Protein AF-A0A7W8XM10-F1 (afdb_monomer)

Mean predicted aligned error: 3.76 Å

Structure (mmCIF, N/CA/C/O backbone):
data_AF-A0A7W8XM10-F1
#
_entry.id   AF-A0A7W8XM10-F1
#
loop_
_atom_site.group_PDB
_atom_site.id
_atom_site.type_symbol
_atom_site.label_atom_id
_atom_site.label_alt_id
_atom_site.label_comp_id
_atom_site.label_asym_id
_atom_site.label_entity_id
_atom_site.label_seq_id
_atom_site.pdbx_PDB_ins_code
_atom_site.Cartn_x
_atom_site.Cartn_y
_atom_site.Cartn_z
_atom_site.occupancy
_atom_site.B_iso_or_equiv
_atom_site.auth_seq_id
_atom_site.auth_comp_id
_atom_site.auth_asym_id
_atom_site.auth_atom_id
_atom_site.pdbx_PDB_model_num
ATOM 1 N N . MET A 1 1 ? -11.720 -1.655 -0.450 1.00 86.19 1 MET A N 1
ATOM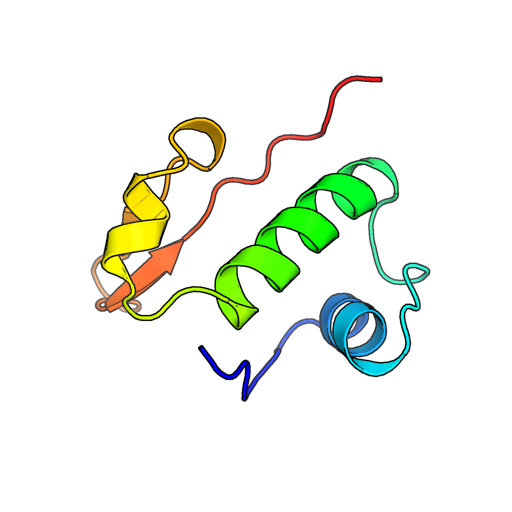 2 C CA . MET A 1 1 ? -12.171 -0.304 -0.867 1.00 86.19 1 MET A CA 1
ATOM 3 C C . MET A 1 1 ? -11.776 -0.014 -2.314 1.00 86.19 1 MET A C 1
ATOM 5 O O . MET A 1 1 ? -10.808 -0.565 -2.814 1.00 86.19 1 MET A O 1
ATOM 9 N N . LYS A 1 2 ? -12.464 0.894 -3.025 1.00 88.50 2 LYS A N 1
ATOM 10 C CA . LYS A 1 2 ? -12.069 1.247 -4.406 1.00 88.50 2 LYS A CA 1
ATOM 11 C C . LYS A 1 2 ? -10.980 2.324 -4.428 1.00 88.50 2 LYS A C 1
ATOM 13 O O . LYS A 1 2 ? -11.237 3.460 -4.030 1.00 88.50 2 LYS A O 1
ATOM 18 N N . ILE A 1 3 ? -9.807 2.008 -4.982 1.00 93.25 3 ILE A N 1
ATOM 19 C CA . ILE A 1 3 ? -8.777 3.011 -5.296 1.00 93.25 3 ILE A CA 1
ATOM 20 C C . ILE A 1 3 ? -9.285 3.874 -6.458 1.00 93.25 3 ILE A C 1
ATOM 22 O O . ILE A 1 3 ? -9.496 3.382 -7.563 1.00 93.25 3 ILE A O 1
ATOM 26 N N . ARG A 1 4 ? -9.516 5.166 -6.202 1.00 93.12 4 ARG A N 1
ATOM 27 C CA . ARG A 1 4 ? -10.044 6.107 -7.210 1.00 93.12 4 ARG A CA 1
ATOM 28 C C . ARG A 1 4 ? -8.937 6.946 -7.844 1.00 93.12 4 ARG A C 1
ATOM 30 O O . ARG A 1 4 ? -8.839 7.042 -9.062 1.00 93.12 4 ARG A O 1
ATOM 37 N N . ASN A 1 5 ? -8.066 7.515 -7.013 1.00 94.56 5 ASN A N 1
ATOM 38 C CA . ASN A 1 5 ? -7.031 8.451 -7.439 1.00 94.56 5 ASN A CA 1
ATOM 39 C C . ASN A 1 5 ? -5.652 8.004 -6.946 1.00 94.56 5 ASN A C 1
ATOM 41 O O . ASN A 1 5 ? -5.484 7.661 -5.781 1.00 94.56 5 ASN A O 1
ATOM 45 N N . VAL A 1 6 ? -4.666 8.041 -7.839 1.00 96.25 6 VAL A N 1
ATOM 46 C CA . VAL A 1 6 ? -3.260 7.721 -7.588 1.00 96.25 6 VAL A CA 1
ATOM 47 C C . VAL A 1 6 ? -2.427 8.826 -8.224 1.00 96.25 6 VAL A C 1
ATOM 49 O O . VAL A 1 6 ? -2.433 8.994 -9.443 1.00 96.25 6 VAL A O 1
ATOM 52 N N . ILE A 1 7 ? -1.747 9.602 -7.380 1.00 96.44 7 ILE A N 1
ATOM 53 C CA . ILE A 1 7 ? -0.952 10.773 -7.787 1.00 96.44 7 ILE A CA 1
ATOM 54 C C . ILE A 1 7 ? 0.401 10.338 -8.376 1.00 96.44 7 ILE A C 1
ATOM 56 O O . ILE A 1 7 ? 0.919 10.958 -9.302 1.00 96.44 7 ILE A O 1
ATOM 60 N N . HIS A 1 8 ? 0.983 9.250 -7.860 1.00 96.44 8 HIS A N 1
ATOM 61 C CA . HIS A 1 8 ? 2.282 8.752 -8.306 1.00 96.44 8 HIS A CA 1
ATOM 62 C C . HIS A 1 8 ? 2.157 7.950 -9.614 1.00 96.44 8 HIS A C 1
ATOM 64 O O . HIS A 1 8 ? 1.557 6.876 -9.625 1.00 96.44 8 HIS A O 1
ATOM 70 N N . LYS A 1 9 ? 2.773 8.427 -10.705 1.00 97.25 9 LYS A N 1
ATOM 71 C CA . LYS A 1 9 ? 2.661 7.817 -12.049 1.00 97.25 9 LYS A CA 1
ATOM 72 C C . LYS A 1 9 ? 3.105 6.350 -12.099 1.00 97.25 9 LYS A C 1
ATOM 74 O O . LYS A 1 9 ? 2.410 5.531 -12.687 1.00 97.25 9 LYS A O 1
ATOM 79 N N . GLY A 1 10 ? 4.216 6.002 -11.447 1.00 97.19 10 GLY A N 1
ATOM 80 C CA . GLY A 1 10 ? 4.682 4.609 -11.394 1.00 97.19 10 GLY A CA 1
ATOM 81 C C . GLY A 1 10 ? 3.759 3.696 -10.583 1.00 97.19 10 GLY A C 1
ATOM 82 O O . GLY A 1 10 ? 3.636 2.520 -10.887 1.00 97.19 10 GLY A O 1
ATOM 83 N N . LEU A 1 11 ? 3.054 4.242 -9.584 1.00 97.12 11 LEU A N 1
ATOM 84 C CA . LEU A 1 11 ? 2.105 3.464 -8.784 1.00 97.12 11 LEU A CA 1
ATOM 85 C C . LEU A 1 11 ? 0.790 3.273 -9.542 1.00 97.12 11 LEU A C 1
ATOM 87 O O . LEU A 1 11 ? 0.185 2.216 -9.446 1.00 97.12 11 LEU A O 1
ATOM 91 N N . ARG A 1 12 ? 0.378 4.286 -10.315 1.00 97.69 12 ARG A N 1
ATOM 92 C CA . ARG A 1 12 ? -0.758 4.205 -11.234 1.00 97.69 12 ARG A CA 1
ATOM 93 C C . ARG A 1 12 ? -0.558 3.071 -12.241 1.00 97.69 12 ARG A C 1
ATOM 95 O O . ARG A 1 12 ? -1.387 2.176 -12.278 1.00 97.69 12 ARG A O 1
ATOM 102 N N . ARG A 1 13 ? 0.572 3.060 -12.963 1.00 97.75 13 ARG A N 1
ATOM 103 C CA . ARG A 1 13 ? 0.911 1.971 -13.900 1.00 97.75 13 ARG A CA 1
ATOM 104 C C . ARG A 1 13 ? 0.955 0.609 -13.220 1.00 97.75 13 ARG A C 1
ATOM 106 O O . ARG A 1 13 ? 0.413 -0.350 -13.744 1.00 97.75 13 ARG A O 1
ATOM 113 N N . PHE A 1 14 ? 1.531 0.538 -12.024 1.00 97.62 14 PHE A N 1
ATOM 114 C CA . PHE A 1 14 ? 1.590 -0.721 -11.293 1.00 97.62 14 PHE A CA 1
ATOM 115 C C . PHE A 1 14 ? 0.207 -1.261 -10.901 1.00 97.62 14 PHE A C 1
ATOM 117 O O . PHE A 1 14 ? 0.000 -2.467 -10.914 1.00 97.62 14 PHE A O 1
ATOM 124 N N . ILE A 1 15 ? -0.741 -0.384 -10.561 1.00 96.12 15 ILE A N 1
ATOM 125 C CA . ILE A 1 15 ? -2.119 -0.777 -10.230 1.00 96.12 15 ILE A CA 1
ATOM 126 C C . ILE A 1 15 ? -2.909 -1.158 -11.486 1.00 96.12 15 ILE A C 1
ATOM 128 O O . ILE A 1 15 ? -3.656 -2.132 -11.451 1.00 96.12 15 ILE A O 1
ATOM 132 N N . ASP A 1 16 ? -2.765 -0.389 -12.565 1.00 95.81 16 ASP A N 1
ATOM 133 C CA . ASP A 1 16 ? -3.619 -0.515 -13.750 1.00 95.81 16 ASP A CA 1
ATOM 134 C C . ASP A 1 16 ? -3.103 -1.568 -14.750 1.00 95.81 16 ASP A C 1
ATOM 136 O O . ASP A 1 16 ? -3.898 -2.242 -15.399 1.00 95.81 16 ASP A O 1
ATOM 140 N N . GLU A 1 17 ? -1.781 -1.711 -14.877 1.00 97.12 17 GLU A N 1
ATOM 141 C CA . GLU A 1 17 ? -1.111 -2.483 -15.939 1.00 97.12 17 GLU A CA 1
ATOM 142 C C . GLU A 1 17 ? -0.181 -3.583 -15.393 1.00 97.12 17 GLU A C 1
ATOM 144 O O . GLU A 1 17 ? 0.462 -4.287 -16.166 1.00 97.12 17 GLU A O 1
ATOM 149 N N . ASP A 1 18 ? -0.067 -3.719 -14.068 1.00 96.31 18 ASP A N 1
ATOM 150 C CA . ASP A 1 18 ? 0.934 -4.565 -13.396 1.00 96.31 18 ASP A CA 1
ATOM 151 C C . ASP A 1 18 ? 2.402 -4.205 -13.734 1.00 96.31 18 ASP A C 1
ATOM 153 O O . ASP A 1 18 ? 3.333 -4.974 -13.487 1.00 96.31 18 ASP A O 1
ATOM 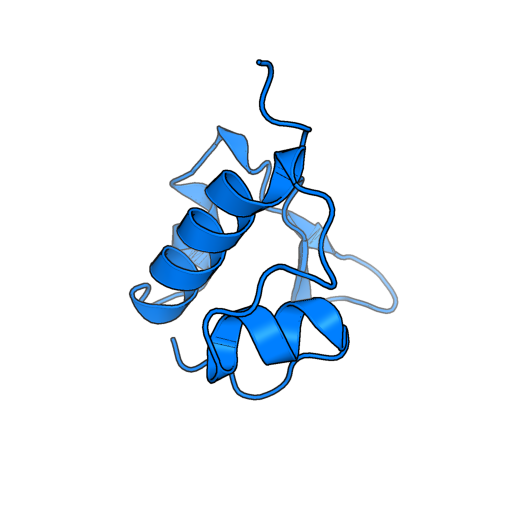157 N N . ASP A 1 19 ? 2.636 -2.993 -14.254 1.00 97.88 19 ASP A N 1
ATOM 158 C CA . ASP A 1 19 ? 3.960 -2.500 -14.642 1.00 97.88 19 ASP A CA 1
ATOM 159 C C . ASP A 1 19 ? 4.704 -1.855 -13.458 1.00 97.88 19 ASP A C 1
ATOM 161 O O . ASP A 1 19 ? 4.385 -0.756 -12.993 1.00 97.88 19 ASP A O 1
ATOM 165 N N . ALA A 1 20 ? 5.751 -2.535 -12.985 1.00 97.62 20 ALA A N 1
ATOM 166 C CA . ALA A 1 20 ? 6.597 -2.089 -11.879 1.00 97.62 20 ALA A CA 1
ATOM 167 C C . ALA A 1 20 ? 7.821 -1.247 -12.303 1.00 97.62 20 ALA A C 1
ATOM 169 O O . ALA A 1 20 ? 8.604 -0.848 -11.438 1.00 97.62 20 ALA A O 1
ATOM 170 N N . SER A 1 21 ? 8.005 -0.951 -13.596 1.00 96.75 21 SER A N 1
ATOM 171 C CA . SER A 1 21 ? 9.183 -0.241 -14.128 1.00 96.75 21 SER A CA 1
ATOM 172 C C . SER A 1 21 ? 9.393 1.156 -13.526 1.00 96.75 21 SER A C 1
ATOM 174 O O . SER A 1 21 ? 10.520 1.641 -13.430 1.00 96.75 21 SER A O 1
ATOM 176 N N . GLY A 1 22 ? 8.313 1.799 -13.071 1.00 96.06 22 GLY A N 1
ATOM 177 C CA . GLY A 1 22 ? 8.333 3.109 -12.417 1.00 96.06 22 GLY A CA 1
ATOM 178 C C . GLY A 1 22 ? 8.531 3.073 -10.897 1.00 96.06 22 GLY A C 1
ATOM 179 O O . GLY A 1 22 ? 8.314 4.094 -10.240 1.00 96.06 22 GLY A O 1
ATOM 180 N N . LEU A 1 23 ? 8.863 1.915 -10.318 1.00 96.25 23 LEU A N 1
ATOM 181 C CA . LEU A 1 23 ? 8.987 1.708 -8.876 1.00 96.25 23 LEU A CA 1
ATOM 182 C C . LEU A 1 23 ? 10.378 1.188 -8.506 1.00 96.25 23 LEU A C 1
ATOM 184 O O . LEU A 1 23 ? 11.045 0.496 -9.267 1.00 96.25 23 LEU A O 1
ATOM 188 N N . GLN A 1 24 ? 10.805 1.477 -7.278 1.00 94.69 24 GLN A N 1
ATOM 189 C CA . GLN A 1 24 ? 12.015 0.867 -6.733 1.00 94.69 24 GLN A CA 1
ATOM 190 C C . GLN A 1 24 ? 11.778 -0.639 -6.497 1.00 94.69 24 GLN A C 1
ATOM 192 O O . GLN A 1 24 ? 10.887 -0.976 -5.707 1.00 94.69 24 GLN A O 1
ATOM 197 N N . PRO A 1 25 ? 12.589 -1.551 -7.079 1.00 94.25 25 PRO A N 1
ATOM 198 C CA . PRO A 1 25 ? 12.340 -2.997 -7.026 1.00 94.25 25 PRO A CA 1
ATOM 199 C C . PRO A 1 25 ? 12.156 -3.552 -5.609 1.00 94.25 25 PRO A C 1
ATOM 201 O O . PRO A 1 25 ? 11.273 -4.366 -5.356 1.00 94.25 25 PRO A O 1
ATOM 204 N N . ALA A 1 26 ? 12.923 -3.038 -4.644 1.00 93.25 26 ALA A N 1
ATOM 205 C CA . ALA A 1 26 ? 12.871 -3.483 -3.251 1.00 93.25 26 ALA A CA 1
ATOM 206 C C . ALA A 1 26 ? 11.532 -3.193 -2.534 1.00 93.25 26 ALA A C 1
ATOM 208 O O . ALA A 1 26 ? 11.260 -3.747 -1.462 1.00 93.25 26 ALA A O 1
ATOM 209 N N . PHE A 1 27 ? 10.697 -2.321 -3.104 1.00 92.38 27 PHE A N 1
ATOM 210 C CA . PHE A 1 27 ? 9.373 -1.990 -2.582 1.00 92.38 27 PHE A CA 1
ATOM 211 C C . PHE A 1 27 ? 8.239 -2.696 -3.322 1.00 92.38 27 PHE A C 1
ATOM 213 O O . PHE A 1 27 ? 7.149 -2.779 -2.761 1.00 92.38 27 PHE A O 1
ATOM 220 N N . VAL A 1 28 ? 8.472 -3.248 -4.518 1.00 95.50 28 VAL A N 1
ATOM 221 C CA . VAL A 1 28 ? 7.421 -3.850 -5.359 1.00 95.50 28 VAL A CA 1
ATOM 222 C C . VAL A 1 28 ? 6.625 -4.934 -4.616 1.00 95.50 28 VAL A C 1
ATOM 224 O O . VAL A 1 28 ? 5.398 -4.815 -4.562 1.00 95.50 28 VAL A O 1
ATOM 227 N N . PRO A 1 29 ? 7.249 -5.920 -3.932 1.00 94.38 29 PRO A N 1
ATOM 228 C CA . PRO A 1 29 ? 6.488 -6.939 -3.204 1.00 94.38 29 PRO A CA 1
ATOM 229 C C . PRO A 1 29 ? 5.622 -6.353 -2.082 1.00 94.38 29 PRO A C 1
ATOM 231 O O . PRO A 1 29 ? 4.516 -6.825 -1.821 1.00 94.38 29 PRO A O 1
ATOM 234 N N . LYS A 1 30 ? 6.112 -5.304 -1.409 1.00 92.44 30 LYS A N 1
ATOM 235 C CA . LYS A 1 30 ? 5.378 -4.639 -0.329 1.00 92.44 30 LYS A CA 1
ATOM 236 C C . LYS A 1 30 ? 4.238 -3.776 -0.867 1.00 92.44 30 LYS A C 1
ATOM 238 O O . LYS A 1 30 ? 3.155 -3.807 -0.292 1.00 92.44 30 LYS A O 1
ATOM 243 N N . LEU A 1 31 ? 4.464 -3.037 -1.952 1.00 95.31 31 LEU A N 1
ATOM 244 C CA . LEU A 1 31 ? 3.437 -2.221 -2.596 1.00 95.31 31 LEU A CA 1
ATOM 245 C C . LEU A 1 31 ? 2.293 -3.094 -3.105 1.00 95.31 31 LEU A C 1
ATOM 247 O O . LEU A 1 31 ? 1.145 -2.751 -2.852 1.00 95.31 31 LEU A O 1
ATOM 251 N N . ARG A 1 32 ? 2.592 -4.258 -3.700 1.00 95.94 32 ARG A N 1
ATOM 252 C CA . ARG A 1 32 ? 1.566 -5.225 -4.116 1.00 95.94 32 ARG A CA 1
ATOM 253 C C . ARG A 1 32 ? 0.668 -5.633 -2.947 1.00 95.94 32 ARG A C 1
ATOM 255 O O . ARG A 1 32 ? -0.543 -5.509 -3.041 1.00 95.94 32 ARG A O 1
ATOM 262 N N . ARG A 1 33 ? 1.265 -6.028 -1.815 1.00 95.38 33 ARG A N 1
ATOM 263 C CA . ARG A 1 33 ? 0.521 -6.408 -0.597 1.00 95.38 33 ARG A CA 1
ATOM 264 C C . ARG A 1 33 ? -0.349 -5.271 -0.057 1.00 95.38 33 ARG A C 1
ATOM 266 O O . ARG A 1 33 ? -1.476 -5.522 0.348 1.00 95.38 33 ARG A O 1
ATOM 273 N N . ILE A 1 34 ? 0.171 -4.041 -0.045 1.00 95.00 34 ILE A N 1
ATOM 274 C CA . ILE A 1 34 ? -0.590 -2.866 0.403 1.00 95.00 34 ILE A CA 1
ATOM 275 C C . ILE A 1 34 ? -1.772 -2.607 -0.536 1.00 95.00 34 ILE A C 1
ATOM 277 O O . ILE A 1 34 ? -2.881 -2.414 -0.059 1.00 95.00 34 ILE A O 1
ATOM 281 N N . ILE A 1 35 ? -1.553 -2.619 -1.853 1.00 95.50 35 ILE A N 1
ATOM 282 C CA . ILE A 1 35 ? -2.609 -2.373 -2.845 1.00 95.50 35 ILE A CA 1
ATOM 283 C C . ILE A 1 35 ? -3.719 -3.418 -2.726 1.00 95.50 35 ILE A C 1
ATOM 285 O O . ILE A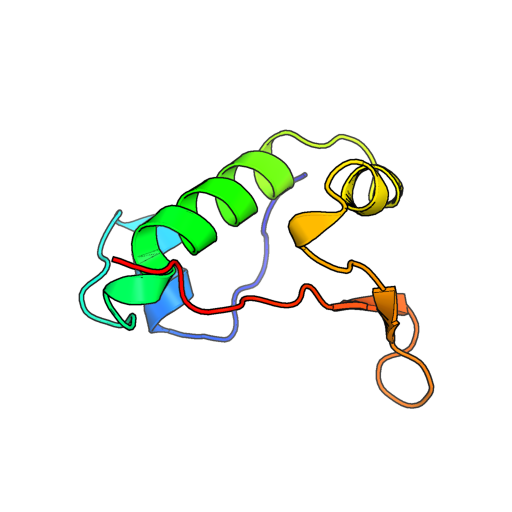 1 35 ? -4.879 -3.028 -2.628 1.00 95.50 35 ILE A O 1
ATOM 289 N N . SER A 1 36 ? -3.371 -4.709 -2.672 1.00 95.38 36 SER A N 1
ATOM 290 C CA . SER A 1 36 ? -4.355 -5.788 -2.516 1.00 95.38 36 SER A CA 1
ATOM 291 C C . SER A 1 36 ? -5.176 -5.611 -1.239 1.00 95.38 36 SER A C 1
ATOM 293 O O . SER A 1 36 ? -6.398 -5.595 -1.290 1.00 95.38 36 SER A O 1
ATOM 295 N N . PHE A 1 37 ? -4.519 -5.338 -0.109 1.00 96.06 37 PHE A N 1
ATOM 296 C CA . PHE A 1 37 ? -5.222 -5.082 1.148 1.00 96.06 37 PHE A CA 1
ATOM 297 C C . PHE A 1 37 ? -6.173 -3.881 1.063 1.00 96.06 37 PHE A C 1
ATOM 299 O O . PHE A 1 37 ? -7.309 -3.957 1.515 1.00 96.06 37 PHE A O 1
ATOM 306 N N . LEU A 1 38 ? -5.736 -2.766 0.465 1.00 95.19 38 LEU A N 1
ATOM 307 C CA . LEU A 1 38 ? -6.586 -1.583 0.289 1.00 95.19 38 LEU A CA 1
ATOM 308 C C . LEU A 1 38 ? -7.808 -1.878 -0.592 1.00 95.19 38 LEU A C 1
ATOM 310 O O . LEU A 1 38 ? -8.873 -1.288 -0.386 1.00 95.19 38 LEU A O 1
ATOM 314 N N . GLN A 1 39 ? -7.660 -2.764 -1.578 1.00 94.50 39 GLN A N 1
ATOM 315 C CA . GLN A 1 39 ? -8.753 -3.193 -2.447 1.00 94.50 39 GLN A CA 1
ATOM 316 C C . GLN A 1 39 ? -9.759 -4.085 -1.712 1.00 94.50 39 GLN A C 1
ATOM 318 O O . GLN A 1 39 ? -10.962 -3.875 -1.888 1.00 94.50 39 GLN A O 1
ATOM 323 N N . ASP A 1 40 ? -9.282 -4.948 -0.818 1.00 96.44 40 ASP A N 1
ATOM 324 C CA . ASP A 1 40 ? -10.103 -5.935 -0.110 1.00 96.44 40 ASP A CA 1
ATOM 325 C C . ASP A 1 40 ? -10.766 -5.392 1.168 1.00 96.44 40 ASP A C 1
ATOM 327 O O . ASP A 1 40 ? -11.881 -5.794 1.479 1.00 96.44 40 ASP A O 1
ATOM 331 N N . MET A 1 41 ? -10.136 -4.448 1.880 1.00 96.25 41 MET A N 1
ATOM 332 C CA . MET A 1 41 ? -10.655 -3.940 3.163 1.00 96.25 41 MET A CA 1
ATOM 333 C C . MET A 1 41 ? -12.022 -3.246 3.029 1.00 96.25 41 MET A C 1
ATOM 335 O O . MET A 1 41 ? -12.292 -2.550 2.040 1.00 96.25 41 MET A O 1
ATOM 339 N N . GLU A 1 42 ? -12.857 -3.348 4.054 1.00 95.81 42 GLU A N 1
ATOM 340 C CA . GLU A 1 42 ? -14.184 -2.732 4.122 1.00 95.81 42 GLU A CA 1
ATOM 341 C C . GLU A 1 42 ? -14.133 -1.344 4.773 1.00 95.81 42 GLU A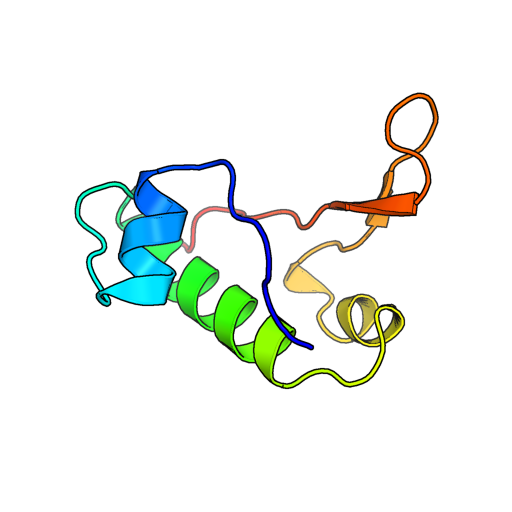 C 1
ATOM 343 O O . GLU A 1 42 ? -14.770 -0.407 4.285 1.00 95.81 42 GLU A O 1
ATOM 348 N N . GLN A 1 43 ? -13.321 -1.187 5.822 1.00 95.12 43 GLN A N 1
ATOM 349 C CA . GLN A 1 43 ? -13.189 0.045 6.604 1.00 95.12 43 GLN A CA 1
ATOM 350 C C . GLN A 1 43 ? -11.724 0.423 6.863 1.00 95.12 43 GLN A C 1
ATOM 352 O O . GLN A 1 43 ? -10.818 -0.409 6.855 1.00 95.12 43 GLN A O 1
ATOM 357 N N . GLU A 1 44 ? -11.463 1.713 7.074 1.00 93.56 44 GLU A N 1
ATOM 358 C CA . GLU A 1 44 ? -10.095 2.239 7.159 1.00 93.56 44 GLU A CA 1
ATOM 359 C C . GLU A 1 44 ? -9.345 1.801 8.426 1.00 93.56 44 GLU A C 1
ATOM 361 O O . GLU A 1 44 ? -8.118 1.678 8.421 1.00 93.56 44 GLU A O 1
ATOM 366 N N . GLU A 1 45 ? -1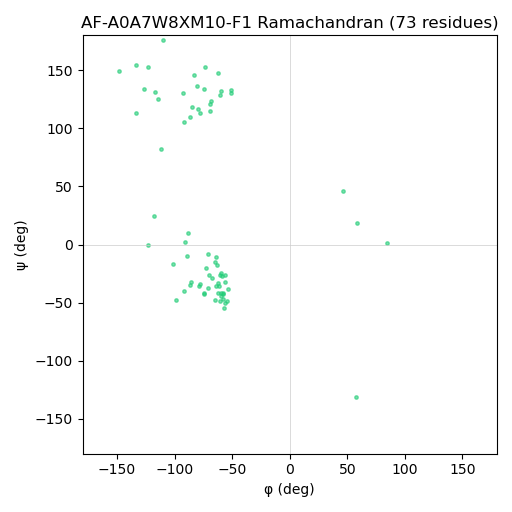0.070 1.495 9.500 1.00 93.69 45 GLU A N 1
ATOM 367 C CA . GLU A 1 45 ? -9.530 1.012 10.769 1.00 93.69 45 GLU A CA 1
ATOM 368 C C . GLU A 1 45 ? -8.773 -0.309 10.611 1.00 93.69 45 GLU A C 1
ATOM 370 O O . GLU A 1 45 ? -7.837 -0.578 11.374 1.00 93.69 45 GLU A O 1
ATOM 375 N N . GLU A 1 46 ? -9.109 -1.103 9.590 1.00 96.69 46 GLU A N 1
ATOM 376 C CA . GLU A 1 46 ? -8.426 -2.356 9.274 1.00 96.69 46 GLU A CA 1
ATOM 377 C C . GLU A 1 46 ? -6.940 -2.148 8.976 1.00 96.69 46 GLU A C 1
ATOM 379 O O . GLU A 1 46 ? -6.134 -3.038 9.243 1.00 96.69 46 GLU A O 1
ATOM 384 N N . LEU A 1 47 ? -6.518 -0.957 8.538 1.00 94.94 47 LEU A N 1
ATOM 385 C CA . LEU A 1 47 ? -5.100 -0.631 8.342 1.00 94.94 47 LEU A CA 1
ATOM 386 C C . LEU A 1 47 ? -4.261 -0.829 9.612 1.00 94.94 47 LEU A C 1
ATOM 388 O O . LEU A 1 47 ? -3.059 -1.100 9.534 1.00 94.94 47 LEU A O 1
ATOM 392 N N . ARG A 1 48 ? -4.879 -0.720 10.794 1.00 94.44 48 ARG A N 1
ATOM 393 C CA . ARG A 1 48 ? -4.216 -0.958 12.084 1.00 94.44 48 ARG A CA 1
ATOM 394 C C . ARG A 1 48 ? -3.936 -2.440 12.346 1.00 94.44 48 ARG A C 1
ATOM 396 O O . ARG A 1 48 ? -3.046 -2.741 13.138 1.00 94.44 48 ARG A O 1
ATOM 403 N N . THR A 1 49 ? -4.639 -3.351 11.670 1.00 95.31 49 THR A N 1
ATOM 404 C CA . THR A 1 49 ? -4.466 -4.811 11.814 1.00 95.31 49 THR A CA 1
ATOM 405 C C . THR A 1 49 ? -3.158 -5.317 11.207 1.00 95.31 49 THR A C 1
ATOM 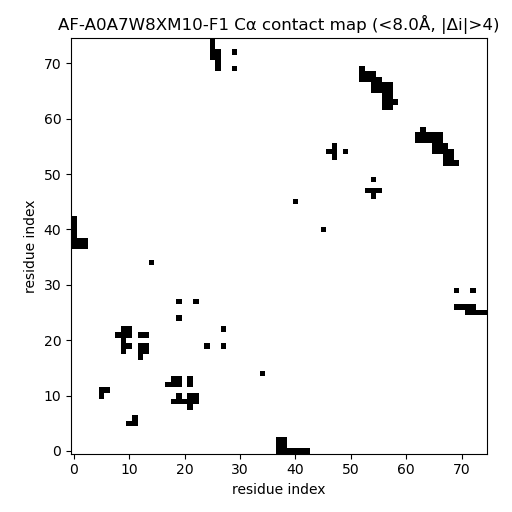407 O O . THR A 1 49 ? -2.770 -6.459 11.448 1.00 95.31 49 THR A O 1
ATOM 410 N N . VAL A 1 50 ? -2.425 -4.457 10.486 1.00 93.75 50 VAL A N 1
ATOM 411 C CA . VAL A 1 50 ? -1.095 -4.749 9.943 1.00 93.75 50 VAL A CA 1
ATOM 412 C C . VAL A 1 50 ? -0.024 -3.899 10.654 1.00 93.75 50 VAL A C 1
ATOM 414 O O . VAL A 1 50 ? 0.432 -2.880 10.120 1.00 93.75 50 VAL A O 1
ATOM 417 N N . PRO A 1 51 ? 0.469 -4.314 11.845 1.00 90.19 51 PRO A N 1
ATOM 418 C CA . PRO A 1 51 ? 1.400 -3.514 12.651 1.00 90.19 51 PRO A CA 1
ATOM 419 C C . PRO A 1 51 ? 2.680 -3.105 11.913 1.00 90.19 51 PRO A C 1
ATOM 421 O O . PRO A 1 51 ? 3.233 -2.025 12.131 1.00 90.19 51 PRO A O 1
ATOM 424 N N . SER A 1 52 ? 3.153 -3.953 10.993 1.00 90.31 52 SER A N 1
ATOM 425 C CA . SER A 1 52 ? 4.385 -3.719 10.228 1.00 90.31 52 SER A CA 1
ATOM 426 C C . SER A 1 52 ? 4.331 -2.484 9.315 1.00 90.31 52 SER A C 1
ATOM 428 O O . SER A 1 52 ? 5.384 -1.996 8.884 1.00 90.31 52 SER A O 1
ATOM 430 N N . TRP A 1 53 ? 3.132 -1.970 9.016 1.00 92.38 53 TRP A N 1
ATOM 431 C CA . TRP A 1 53 ? 2.928 -0.774 8.199 1.00 92.38 53 TRP A CA 1
ATOM 432 C C . TRP A 1 53 ? 2.924 0.516 9.009 1.00 92.38 53 TRP A C 1
ATOM 434 O O . TRP A 1 53 ? 3.001 1.582 8.409 1.00 92.38 53 TRP A O 1
ATOM 444 N N . LYS A 1 54 ? 2.894 0.448 10.349 1.00 90.94 54 LYS A N 1
ATOM 445 C CA . LYS A 1 54 ? 2.846 1.629 11.230 1.00 90.94 54 LYS A CA 1
ATOM 446 C C . LYS A 1 54 ? 1.804 2.659 10.762 1.00 90.94 54 LYS A C 1
ATOM 448 O O . LYS A 1 54 ? 2.106 3.850 10.644 1.00 90.94 54 LYS A O 1
ATOM 453 N N . ALA A 1 55 ? 0.609 2.169 10.432 1.00 94.44 55 ALA A N 1
ATOM 454 C CA . ALA A 1 55 ? -0.479 2.982 9.916 1.00 94.44 55 ALA A CA 1
ATOM 455 C C . ALA A 1 55 ? -0.878 4.056 10.931 1.00 94.44 55 ALA A C 1
ATOM 457 O O . ALA A 1 55 ? -1.120 3.755 12.102 1.00 94.44 55 ALA A O 1
ATOM 458 N N . HIS A 1 56 ? -0.938 5.306 10.486 1.00 93.81 56 HIS A N 1
ATOM 459 C CA . HIS A 1 56 ? -1.372 6.416 11.325 1.00 93.81 56 HIS A CA 1
ATOM 460 C C . HIS A 1 56 ? -2.082 7.485 10.500 1.00 93.81 56 HIS A C 1
ATOM 462 O O . HIS A 1 56 ? -1.768 7.704 9.329 1.00 93.81 56 HIS A O 1
ATOM 468 N N . LEU A 1 57 ? -3.029 8.163 11.144 1.00 94.44 57 LEU A N 1
ATOM 469 C CA . LEU A 1 57 ? -3.670 9.349 10.598 1.00 94.44 57 LEU A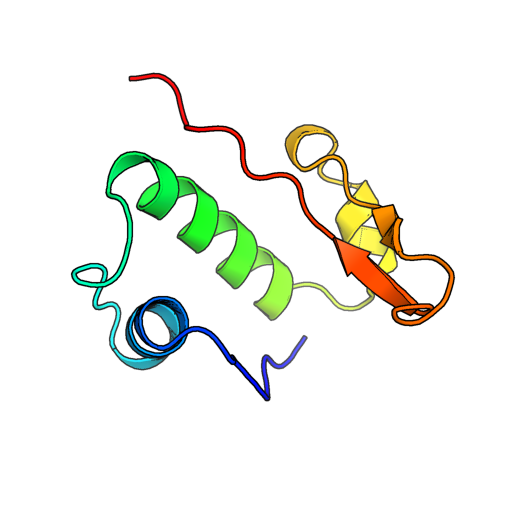 CA 1
ATOM 470 C C . LEU A 1 57 ? -2.712 10.534 10.687 1.00 94.44 57 LEU A C 1
ATOM 472 O O . LEU A 1 57 ? -2.092 10.781 11.723 1.00 94.44 57 LEU A O 1
ATOM 476 N N . LEU A 1 58 ? -2.608 11.270 9.590 1.00 93.69 58 LEU A N 1
ATOM 477 C CA . LEU A 1 58 ? -1.903 12.537 9.548 1.00 93.69 58 LEU A CA 1
ATOM 478 C C . LEU A 1 58 ? -2.717 13.623 10.258 1.00 93.69 58 LEU A C 1
ATOM 480 O O . LEU A 1 58 ? -3.947 13.571 10.338 1.00 93.69 58 LEU A O 1
ATOM 484 N N . THR A 1 59 ? -2.006 14.620 10.774 1.00 90.19 59 THR A N 1
ATOM 485 C CA . THR A 1 59 ?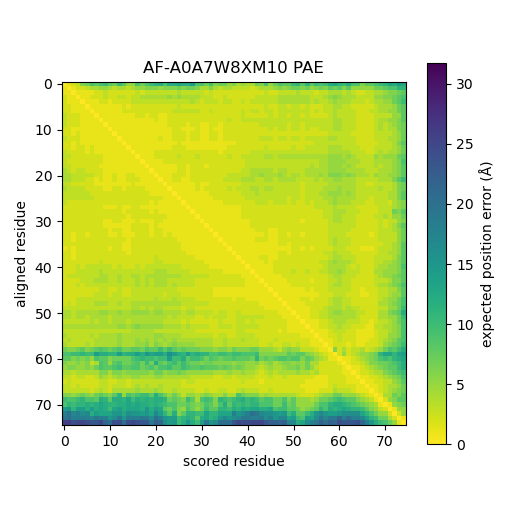 -2.563 15.796 11.450 1.00 90.19 59 THR A CA 1
ATOM 486 C C . THR A 1 59 ? -2.372 17.055 10.591 1.00 90.19 59 THR A C 1
ATOM 488 O O . THR A 1 59 ? -1.757 16.996 9.523 1.00 90.19 59 THR A O 1
ATOM 491 N N . SER A 1 60 ? -2.910 18.198 11.046 1.00 91.25 60 SER A N 1
ATOM 492 C CA . SER A 1 60 ? -2.790 19.505 10.369 1.00 91.25 60 SER A CA 1
ATOM 493 C C . SER A 1 60 ? -3.340 19.463 8.930 1.00 91.25 60 SER A C 1
ATOM 495 O O . SER A 1 60 ? -4.445 18.959 8.733 1.00 91.25 60 SER A O 1
ATOM 497 N N . ASP A 1 61 ? -2.609 19.958 7.931 1.00 88.81 61 ASP A N 1
ATOM 498 C CA . ASP A 1 61 ? -3.095 20.191 6.557 1.00 88.81 61 ASP A CA 1
ATOM 499 C C . ASP A 1 61 ? -3.498 18.916 5.800 1.00 88.81 61 ASP A C 1
ATOM 501 O O . ASP A 1 61 ? -4.100 18.974 4.730 1.00 88.81 61 ASP A O 1
ATOM 505 N N . ARG A 1 62 ? -3.169 17.742 6.350 1.00 88.50 62 ARG A N 1
ATOM 506 C CA . ARG A 1 62 ? -3.543 16.428 5.808 1.00 88.50 62 ARG A CA 1
ATOM 507 C C . ARG A 1 62 ? -4.422 15.626 6.769 1.00 88.50 62 ARG A C 1
ATOM 509 O O . ARG A 1 62 ? -4.440 14.397 6.702 1.00 88.50 62 ARG A O 1
ATOM 516 N N . LYS A 1 63 ? -5.141 16.300 7.676 1.00 90.62 63 LYS A N 1
ATOM 517 C CA . LYS A 1 63 ? -6.060 15.656 8.626 1.00 90.62 63 LYS A CA 1
ATOM 518 C C . LYS A 1 63 ? -7.031 14.719 7.899 1.00 90.62 63 LYS A C 1
ATOM 520 O O . LYS A 1 63 ? -7.623 15.091 6.892 1.00 90.62 63 LYS A O 1
ATOM 525 N N . GLY A 1 64 ? -7.180 13.504 8.426 1.00 89.75 64 GLY A N 1
ATOM 526 C CA . GLY A 1 64 ? -8.025 12.461 7.830 1.00 89.75 64 GLY A CA 1
ATOM 527 C C . GLY A 1 64 ? -7.334 11.643 6.733 1.00 89.75 64 GLY A C 1
ATOM 528 O O . GLY A 1 64 ? -7.941 10.742 6.172 1.00 89.75 64 GLY A O 1
ATOM 529 N N . THR A 1 65 ? -6.061 11.917 6.431 1.00 93.88 65 THR A N 1
ATOM 530 C CA . THR A 1 65 ? -5.275 11.094 5.504 1.00 93.88 65 THR A CA 1
ATOM 531 C C . THR A 1 65 ? -4.506 10.024 6.264 1.00 93.88 65 THR A C 1
ATOM 533 O O . THR A 1 65 ? -3.776 10.331 7.207 1.00 93.88 65 THR A O 1
A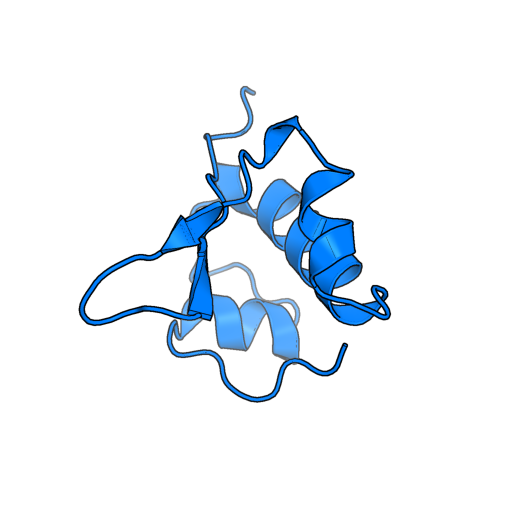TOM 536 N N . TRP A 1 66 ? -4.599 8.776 5.813 1.00 95.00 66 TRP A N 1
ATOM 537 C CA . TRP A 1 66 ? -3.770 7.686 6.317 1.00 95.00 66 TRP A CA 1
ATOM 538 C C . TRP A 1 66 ? -2.380 7.691 5.682 1.00 95.00 66 TRP A C 1
ATOM 540 O O . TRP A 1 66 ? -2.223 7.838 4.470 1.00 95.00 66 TRP A O 1
ATOM 550 N N . SER A 1 67 ? -1.362 7.485 6.512 1.00 93.81 67 SER A N 1
ATOM 551 C CA . SER A 1 67 ? 0.022 7.280 6.097 1.00 93.81 67 SER A CA 1
ATOM 552 C C . SER A 1 67 ? 0.489 5.892 6.515 1.00 93.81 67 SER A C 1
ATOM 554 O O . SER A 1 67 ? 0.318 5.483 7.667 1.00 93.81 67 SER A O 1
ATOM 556 N N . LEU A 1 68 ? 1.092 5.169 5.570 1.00 93.50 68 LEU A N 1
ATOM 557 C CA . LEU A 1 68 ? 1.658 3.840 5.780 1.00 93.50 68 LEU A CA 1
ATOM 558 C C . LEU A 1 68 ? 3.174 3.910 5.602 1.00 93.50 68 LEU A C 1
ATOM 560 O O . LEU A 1 68 ? 3.676 4.332 4.558 1.00 93.50 68 LEU A O 1
ATOM 564 N N . LEU A 1 69 ? 3.927 3.454 6.601 1.00 84.81 69 LEU A N 1
ATOM 565 C CA . LEU A 1 69 ? 5.374 3.366 6.496 1.00 84.81 69 LEU A CA 1
ATOM 566 C C . LEU A 1 69 ? 5.778 2.144 5.662 1.00 84.81 69 LEU A C 1
ATOM 568 O O . LEU A 1 69 ? 5.690 0.979 6.082 1.00 84.81 69 LEU A O 1
ATOM 572 N N . SER A 1 70 ? 6.353 2.419 4.495 1.00 71.00 70 SER A N 1
ATOM 573 C CA . SER A 1 70 ? 7.099 1.419 3.746 1.00 71.00 70 SER A CA 1
ATOM 574 C C . SER A 1 70 ? 8.583 1.480 4.123 1.00 71.00 70 SER A C 1
ATOM 576 O O . SER A 1 70 ? 9.308 2.404 3.781 1.00 71.00 70 SER A O 1
ATOM 578 N N . ARG A 1 71 ? 9.049 0.499 4.902 1.00 76.38 71 ARG A N 1
ATOM 579 C CA . ARG A 1 71 ? 10.478 0.172 4.978 1.00 76.38 71 ARG A CA 1
ATOM 580 C C . ARG A 1 71 ? 10.836 -0.750 3.819 1.00 76.38 71 ARG A C 1
ATOM 582 O O . ARG A 1 71 ? 10.000 -1.579 3.448 1.00 76.38 71 ARG A O 1
ATOM 589 N N . LYS A 1 72 ? 12.057 -0.603 3.298 1.00 68.00 72 LYS A N 1
ATOM 590 C CA . LYS A 1 72 ? 12.641 -1.517 2.313 1.00 68.00 72 LYS A CA 1
ATOM 591 C C . LYS A 1 72 ? 12.503 -2.946 2.838 1.00 68.00 72 LYS A C 1
ATOM 593 O O . LYS A 1 72 ? 12.826 -3.200 4.000 1.00 68.00 72 LYS A O 1
ATOM 598 N N . THR A 1 73 ? 11.996 -3.854 2.013 1.00 65.06 73 THR A N 1
ATOM 599 C CA . THR A 1 73 ? 12.038 -5.279 2.351 1.00 65.06 73 THR A CA 1
ATOM 600 C C . THR A 1 73 ? 13.507 -5.692 2.277 1.00 65.06 73 THR A C 1
ATOM 602 O O . THR A 1 73 ? 14.144 -5.451 1.251 1.00 65.06 73 THR A O 1
ATOM 605 N N . GLY A 1 74 ? 14.071 -6.188 3.381 1.00 59.00 74 GLY A N 1
ATOM 606 C CA . GLY A 1 74 ? 15.426 -6.738 3.376 1.00 59.00 74 GLY A CA 1
ATOM 607 C C . GLY A 1 74 ? 15.487 -7.899 2.389 1.00 59.00 74 GLY A C 1
ATOM 608 O O . GLY A 1 74 ? 14.557 -8.706 2.365 1.00 59.00 74 GLY A O 1
ATOM 609 N N . GLY A 1 75 ? 16.513 -7.895 1.537 1.00 50.09 75 GLY A N 1
ATOM 610 C CA . GLY A 1 75 ? 16.909 -9.072 0.767 1.00 50.09 75 GLY A CA 1
ATOM 611 C C . GLY A 1 75 ? 17.695 -10.021 1.651 1.00 50.09 75 GLY A C 1
ATOM 612 O O . GLY A 1 75 ? 18.344 -9.506 2.591 1.00 50.09 75 GLY A O 1
#

Sequence (75 aa):
MKIRNVIHKGLRRFIDEDDASGLQPAFVPKLRRIISFLQDMEQEEELRTVPSWKAHLLTSDRKGTWSLLSRKTGG

Organism: NCBI:txid1650438

Secondary structure (DSSP, 8-state):
--------HHHHHHHHH---TTS-GGGHHHHHHHHHHHHH-SSGGGGGG-GGG--EE--GGGTT-EE---PPPP-

Foldseek 3Di:
DDDDDDPQPQLVCCLPPVDNVSDDPQCSVVSVVVSVCVVPDDDPCCVVVPVQQVWDADDDPRGPDIHTDDDGDDD

Solvent-accessible surface area (backbone atoms only — not comparable to full-atom values): 4669 Å² total; per-residue (Å²): 51,85,89,84,82,65,89,50,66,31,58,39,38,32,72,77,69,70,40,57,87,63,48,63,74,60,42,47,73,57,50,51,55,51,52,53,48,51,48,70,38,91,56,78,73,58,52,61,79,42,68,88,31,60,52,42,73,40,65,76,99,45,56,87,38,80,43,68,52,82,70,74,56,83,130

Radius of gyration: 12.83 Å; Cα contacts (8 Å, |Δi|>4): 72; chains: 1; bounding box: 31×29×29 Å

Nearest PDB structures (foldseek):
  4yzv-assembly2_XY  TM=9.430E-01  e=4.410E-03  Proteus vulgaris
  5ixl-assembly7_G  TM=9.417E-01  e=5.818E-03  Proteus vulgaris
  5iwh-assembly1_A  TM=9.251E-01  e=7.161E-03  Proteus vulgaris

pLDDT: mean 91.87, std 8.72, range [50.09, 97.88]

InterPro domains:
  IPR007711 Toxin HigB-1 [PF05015] (7-68)
  IPR035093 Toxin-antitoxin system, RelE/ParE toxin domain superfamily [G3DSA:3.30.2310.20] (1-71)